Protein AF-A0A0N0JJW1-F1 (afdb_monomer)

Foldseek 3Di:
DDDDDPPPPPPPDDDDPQKFKWKWWWWDDPWKIKIAIGGPVNDDQDPDPVRFIWIAGRPPRDIDGDDPVVVVVVVVPTHTPDMDMDIDGD

Mean predicted aligned error: 9.53 Å

Secondary structure (DSSP, 8-state):
--PPP---PPP-----TTEEEEEEEEEE-SSEEEEEEEETT-PPPPSSTTT-EEEEETTT--EEEE-HHHHHHHTTTSEEEEEEEEEEE-

Structure (mmCIF, N/CA/C/O backbone):
data_AF-A0A0N0JJW1-F1
#
_entry.id   AF-A0A0N0JJW1-F1
#
loop_
_atom_site.group_PDB
_atom_site.id
_atom_site.type_symbol
_atom_site.lab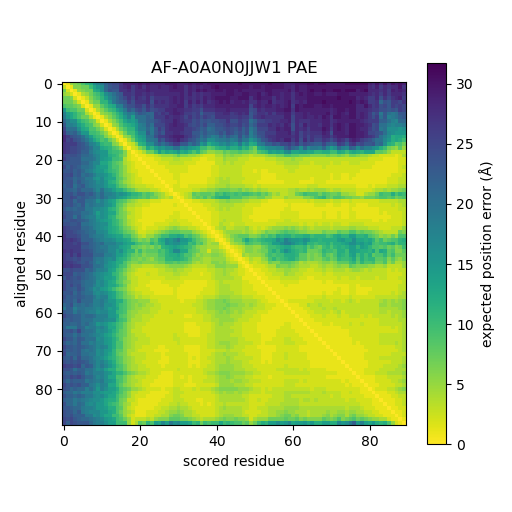el_atom_id
_atom_site.label_alt_id
_atom_site.label_comp_id
_atom_site.label_asym_id
_atom_site.label_entity_id
_atom_site.label_seq_id
_atom_site.pdbx_PDB_ins_code
_atom_site.Cartn_x
_atom_site.Cartn_y
_atom_site.Cartn_z
_atom_site.occupancy
_atom_site.B_iso_or_equiv
_atom_site.auth_seq_id
_atom_site.auth_comp_id
_atom_site.auth_asym_id
_atom_site.auth_atom_id
_atom_site.pdbx_PDB_model_num
ATOM 1 N N . MET A 1 1 ? -19.880 -33.695 6.332 1.00 37.47 1 MET A N 1
ATOM 2 C CA . MET A 1 1 ? -20.151 -32.639 5.336 1.00 37.47 1 MET A CA 1
ATOM 3 C C . MET A 1 1 ? -18.920 -31.747 5.298 1.00 37.47 1 MET A C 1
ATOM 5 O O . MET A 1 1 ? -18.660 -31.077 6.284 1.00 37.47 1 MET A O 1
ATOM 9 N N . TRP A 1 2 ? -18.076 -31.871 4.274 1.00 42.62 2 TRP A N 1
ATOM 10 C CA . TRP A 1 2 ? -16.848 -31.076 4.132 1.00 42.62 2 TRP A CA 1
ATOM 11 C C . TRP A 1 2 ? -17.078 -30.045 3.027 1.00 42.62 2 TRP A C 1
ATOM 13 O O . TRP A 1 2 ? -17.545 -30.408 1.950 1.00 42.62 2 TRP A O 1
ATOM 23 N N . LEU A 1 3 ? -16.806 -28.771 3.316 1.00 48.16 3 LEU A N 1
ATOM 24 C CA . LEU A 1 3 ? -16.802 -27.711 2.310 1.00 48.16 3 LEU A CA 1
ATOM 25 C C . LEU A 1 3 ? -15.498 -27.821 1.504 1.00 48.16 3 LEU A C 1
ATOM 27 O O . LEU A 1 3 ?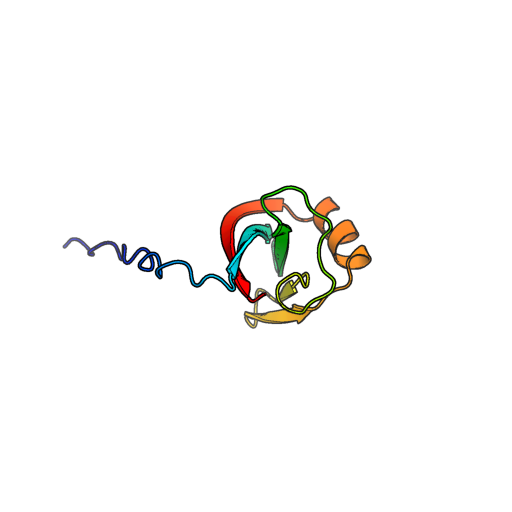 -14.432 -27.877 2.123 1.00 48.16 3 LEU A O 1
ATOM 31 N N . PRO A 1 4 ? -15.539 -27.868 0.163 1.00 53.75 4 PRO A N 1
ATOM 32 C CA . PRO A 1 4 ? -14.323 -27.807 -0.630 1.00 53.75 4 PRO A CA 1
ATOM 33 C C . PRO A 1 4 ? -13.698 -26.419 -0.464 1.00 53.75 4 PRO A C 1
ATOM 35 O O . PRO A 1 4 ? -14.371 -25.397 -0.590 1.00 53.75 4 PRO A O 1
ATOM 38 N N . ALA A 1 5 ? -12.408 -26.393 -0.140 1.00 54.97 5 ALA A N 1
ATOM 39 C CA . ALA A 1 5 ? -11.622 -25.174 -0.120 1.00 54.97 5 ALA A CA 1
ATOM 40 C C . ALA A 1 5 ? -11.567 -24.590 -1.539 1.00 54.97 5 ALA A C 1
ATOM 42 O O . ALA A 1 5 ? -11.160 -25.269 -2.481 1.00 54.97 5 ALA A O 1
ATOM 43 N N . CYS A 1 6 ? -11.963 -23.327 -1.684 1.00 58.84 6 CYS A N 1
ATOM 44 C CA . CYS A 1 6 ? -11.702 -22.545 -2.884 1.00 58.84 6 CYS A CA 1
ATOM 45 C C . CYS A 1 6 ? -10.197 -22.256 -2.969 1.00 58.84 6 CYS A C 1
ATOM 47 O O . CYS A 1 6 ? -9.724 -21.244 -2.457 1.00 58.84 6 CYS A O 1
ATOM 49 N N . THR A 1 7 ? -9.437 -23.145 -3.601 1.00 53.81 7 THR A N 1
ATOM 50 C CA . THR A 1 7 ? -8.083 -22.849 -4.084 1.00 53.81 7 THR A CA 1
ATOM 51 C C . THR A 1 7 ? -8.086 -22.810 -5.603 1.00 53.81 7 THR A C 1
ATOM 53 O O . THR A 1 7 ? -7.446 -23.632 -6.250 1.00 53.81 7 THR A O 1
ATOM 56 N N . ASP A 1 8 ? -8.789 -21.832 -6.170 1.00 50.41 8 ASP A N 1
ATOM 57 C CA . ASP A 1 8 ? -8.371 -21.267 -7.450 1.00 50.41 8 ASP A CA 1
ATOM 58 C C . ASP A 1 8 ? -7.317 -20.208 -7.127 1.00 50.41 8 ASP A C 1
ATOM 60 O O . ASP A 1 8 ? -7.608 -19.032 -6.906 1.00 50.41 8 ASP A O 1
ATOM 64 N N . ALA A 1 9 ? -6.063 -20.649 -7.020 1.00 57.59 9 ALA A N 1
ATOM 65 C CA . ALA A 1 9 ? -4.957 -19.722 -7.189 1.00 57.59 9 ALA A CA 1
ATOM 66 C C . ALA A 1 9 ? -5.062 -19.187 -8.629 1.00 57.59 9 ALA A C 1
ATOM 68 O O . ALA A 1 9 ? -5.152 -20.004 -9.551 1.00 57.59 9 ALA A O 1
ATOM 69 N N . PRO A 1 10 ? -5.098 -17.860 -8.855 1.00 54.34 10 PRO A N 1
ATOM 70 C CA . PRO A 1 10 ? -5.218 -17.332 -10.204 1.00 54.34 10 PRO A CA 1
ATOM 71 C C . PRO A 1 10 ? -4.075 -17.893 -11.048 1.00 54.34 10 PRO A C 1
ATOM 73 O O . PRO A 1 10 ? -2.909 -17.821 -10.653 1.00 54.34 10 PRO A O 1
ATOM 76 N N . ALA A 1 11 ? -4.431 -18.492 -12.188 1.00 50.19 11 ALA A N 1
ATOM 77 C CA . ALA A 1 11 ? -3.475 -19.014 -13.149 1.00 50.19 11 ALA A CA 1
ATOM 78 C C . ALA A 1 11 ? -2.413 -17.942 -13.414 1.00 50.19 11 ALA A C 1
ATOM 80 O O . ALA A 1 11 ? -2.757 -16.803 -13.740 1.00 50.19 11 ALA A O 1
ATOM 81 N N . HIS A 1 12 ? -1.136 -18.301 -13.249 1.00 50.44 12 HIS A N 1
ATOM 82 C CA . HIS A 1 12 ? -0.017 -17.474 -13.682 1.00 50.44 12 HIS A CA 1
ATOM 83 C C . HIS A 1 12 ? -0.226 -17.169 -15.167 1.00 50.44 12 HIS A C 1
ATOM 85 O O . HIS A 1 12 ? 0.045 -18.001 -16.034 1.00 50.44 12 HIS A O 1
ATOM 91 N N . ARG A 1 13 ? -0.784 -15.992 -15.460 1.00 55.94 13 ARG A N 1
ATOM 92 C CA . ARG A 1 13 ? -0.907 -15.484 -16.819 1.00 55.94 13 ARG A CA 1
ATOM 93 C C . ARG A 1 13 ? 0.520 -15.402 -17.350 1.00 55.94 13 ARG A C 1
ATOM 95 O O . ARG A 1 13 ? 1.391 -14.871 -16.663 1.00 55.94 13 ARG A O 1
ATOM 102 N N . ALA A 1 14 ? 0.768 -16.020 -18.504 1.00 49.66 14 ALA A N 1
ATOM 103 C CA . ALA A 1 14 ? 2.063 -15.953 -19.164 1.00 49.66 14 ALA A CA 1
ATOM 104 C C . ALA A 1 14 ? 2.481 -14.481 -19.227 1.00 49.66 14 ALA A C 1
ATOM 106 O O . ALA A 1 14 ? 1.713 -13.661 -19.730 1.00 49.66 14 ALA A O 1
ATOM 107 N N . ALA A 1 15 ? 3.635 -14.164 -18.635 1.00 49.22 15 ALA A N 1
ATOM 108 C CA . ALA A 1 15 ? 4.134 -12.804 -18.531 1.00 49.22 15 ALA A CA 1
ATOM 109 C C . ALA A 1 15 ? 4.195 -12.203 -19.936 1.00 49.22 15 ALA A C 1
ATOM 111 O O . ALA A 1 15 ? 4.991 -12.635 -20.774 1.00 49.22 15 ALA A O 1
ATOM 112 N N . ASN A 1 16 ? 3.322 -11.238 -20.211 1.00 53.72 16 ASN A N 1
ATOM 113 C CA . ASN A 1 16 ? 3.472 -10.425 -21.403 1.00 53.72 16 ASN A CA 1
ATOM 114 C C . ASN A 1 16 ? 4.739 -9.588 -21.212 1.00 53.72 16 ASN A C 1
ATOM 116 O O . ASN A 1 16 ? 4.985 -9.084 -20.121 1.00 53.72 16 ASN A O 1
ATOM 120 N N . HIS A 1 17 ? 5.525 -9.380 -22.268 1.00 58.12 17 HIS A N 1
ATOM 121 C CA . HIS A 1 17 ? 6.743 -8.551 -22.235 1.00 58.12 17 HIS A CA 1
ATOM 122 C C . HIS A 1 17 ? 6.515 -7.066 -21.852 1.00 58.12 17 HIS A C 1
ATOM 124 O O . HIS A 1 17 ? 7.458 -6.284 -21.873 1.00 58.12 17 HIS A O 1
ATOM 130 N N . HIS A 1 18 ? 5.284 -6.691 -21.494 1.00 68.62 18 HIS A N 1
ATOM 131 C CA . HIS A 1 18 ? 4.827 -5.353 -21.112 1.00 68.62 18 HIS A CA 1
ATOM 132 C C . HIS A 1 18 ? 4.371 -5.300 -19.640 1.00 68.62 18 HIS A C 1
ATOM 134 O O . HIS A 1 18 ? 3.508 -4.508 -19.274 1.00 68.62 18 HIS A O 1
ATOM 140 N N . GLU A 1 19 ? 4.857 -6.211 -18.796 1.00 81.31 19 GLU A N 1
ATOM 141 C CA . GLU A 1 19 ? 4.457 -6.314 -17.392 1.00 81.31 19 GLU A CA 1
ATOM 142 C C . GLU A 1 19 ? 5.687 -6.181 -16.483 1.00 81.31 19 GLU A C 1
ATOM 144 O O . GLU A 1 19 ? 6.618 -6.983 -16.543 1.00 81.31 19 GLU A O 1
ATOM 149 N N . THR A 1 20 ? 5.686 -5.162 -15.622 1.00 86.25 20 THR A N 1
ATOM 150 C CA . THR A 1 20 ? 6.727 -4.922 -14.616 1.00 86.25 20 THR A CA 1
ATOM 151 C C . THR A 1 20 ? 6.383 -5.660 -13.321 1.00 86.25 20 THR A C 1
ATOM 153 O O . THR A 1 20 ? 5.301 -5.432 -12.769 1.00 86.25 20 THR A O 1
ATOM 156 N N . PRO A 1 21 ? 7.270 -6.518 -12.785 1.00 90.00 21 PRO A N 1
ATOM 157 C CA . PRO A 1 21 ? 7.055 -7.179 -11.502 1.00 90.00 21 PRO A CA 1
ATOM 158 C C . PRO A 1 21 ? 7.006 -6.193 -10.327 1.00 90.00 21 PRO A C 1
ATOM 160 O O . PRO A 1 21 ? 7.901 -5.366 -10.136 1.00 90.00 21 PRO A O 1
ATOM 163 N N . VAL A 1 22 ? 5.993 -6.337 -9.474 1.00 92.19 22 VAL A N 1
ATOM 164 C CA . VAL A 1 22 ? 5.795 -5.495 -8.286 1.00 92.19 22 VAL A CA 1
ATOM 165 C C . VAL A 1 22 ? 5.464 -6.323 -7.045 1.00 92.19 22 VAL A C 1
ATOM 167 O O . VAL A 1 22 ? 5.062 -7.485 -7.126 1.00 92.19 22 VAL A O 1
ATOM 170 N N . MET A 1 23 ? 5.609 -5.704 -5.880 1.00 94.69 23 MET A N 1
ATOM 171 C CA . MET A 1 23 ? 5.114 -6.184 -4.597 1.00 94.69 23 MET A CA 1
ATOM 172 C C . MET A 1 23 ? 3.965 -5.296 -4.134 1.00 94.69 23 MET A C 1
ATOM 174 O O . MET A 1 23 ? 4.132 -4.092 -3.955 1.00 94.69 23 MET A O 1
ATOM 178 N N . ARG A 1 24 ? 2.802 -5.901 -3.908 1.00 95.62 24 ARG A N 1
ATOM 179 C CA . ARG A 1 24 ? 1.616 -5.244 -3.357 1.00 95.62 24 ARG A CA 1
ATOM 180 C C . ARG A 1 24 ? 1.544 -5.500 -1.864 1.00 95.62 24 ARG A C 1
ATOM 182 O O . ARG A 1 24 ? 1.409 -6.645 -1.437 1.00 95.62 24 ARG A O 1
ATOM 189 N N . VAL A 1 25 ? 1.648 -4.439 -1.082 1.00 96.75 25 VAL A N 1
ATOM 190 C CA . VAL A 1 25 ? 1.743 -4.467 0.374 1.00 96.75 25 VAL A CA 1
ATOM 191 C C . VAL A 1 25 ? 0.467 -3.891 0.962 1.00 96.75 25 VAL A C 1
ATOM 193 O O . VAL A 1 25 ? 0.070 -2.777 0.625 1.00 96.75 25 VAL A O 1
ATOM 196 N N . LEU A 1 26 ? -0.174 -4.657 1.838 1.00 97.62 26 LEU A N 1
ATOM 197 C CA . LEU A 1 26 ? 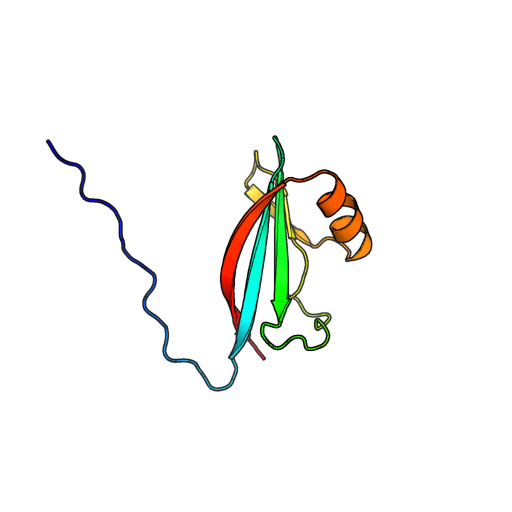-1.430 -4.289 2.468 1.00 97.62 26 LEU A CA 1
ATOM 198 C C . LEU A 1 26 ? -1.192 -3.889 3.921 1.00 97.62 26 LEU A C 1
ATOM 200 O O . LEU A 1 26 ? -0.715 -4.691 4.725 1.00 97.62 26 LEU A O 1
ATOM 204 N N . TYR A 1 27 ? -1.594 -2.673 4.257 1.00 98.31 27 TYR A N 1
ATOM 205 C CA . TYR A 1 27 ? -1.708 -2.174 5.619 1.00 98.31 27 TYR A CA 1
ATOM 206 C C . TYR A 1 27 ? -3.179 -2.150 6.024 1.00 98.31 27 TYR A C 1
ATOM 208 O O . TYR A 1 27 ? -4.046 -1.909 5.184 1.00 98.31 27 TYR A O 1
ATOM 216 N N . ARG A 1 28 ? -3.474 -2.392 7.300 1.00 97.00 28 ARG A N 1
ATOM 217 C CA . ARG A 1 28 ? -4.831 -2.317 7.851 1.00 97.00 28 ARG A CA 1
ATOM 218 C C . ARG A 1 28 ? -4.839 -1.628 9.200 1.00 97.00 28 ARG A C 1
ATOM 220 O O . ARG A 1 28 ? -3.875 -1.719 9.961 1.00 97.00 28 ARG A O 1
ATOM 227 N N . ASP A 1 29 ? -5.952 -0.990 9.498 1.00 93.94 29 ASP A N 1
ATOM 228 C CA . ASP A 1 29 ? -6.354 -0.670 10.860 1.00 93.94 29 ASP A CA 1
ATOM 229 C C . ASP A 1 29 ? -7.773 -1.213 11.110 1.00 93.94 29 ASP A C 1
ATOM 231 O O . ASP A 1 29 ? -8.255 -2.074 10.371 1.00 93.94 29 ASP A O 1
ATOM 235 N N . GLY A 1 30 ? -8.420 -0.789 12.197 1.00 87.00 30 GLY A N 1
ATOM 236 C CA . GLY A 1 30 ? -9.757 -1.266 12.559 1.00 87.00 30 GLY A CA 1
ATOM 237 C C . GLY A 1 30 ? -10.871 -0.876 11.578 1.00 87.00 30 GLY A C 1
ATOM 238 O O . GLY A 1 30 ? -11.969 -1.420 11.692 1.00 87.00 30 GLY A O 1
ATOM 239 N N . HIS A 1 31 ? -10.615 0.040 10.640 1.00 90.44 31 HIS A N 1
ATOM 240 C CA . HIS A 1 31 ? -11.626 0.598 9.743 1.00 90.44 31 HIS A CA 1
ATOM 241 C C . HIS A 1 31 ? -11.209 0.580 8.276 1.00 90.44 31 HIS A C 1
ATOM 243 O O . HIS A 1 31 ? -12.046 0.274 7.436 1.00 90.44 31 HIS A O 1
ATOM 249 N N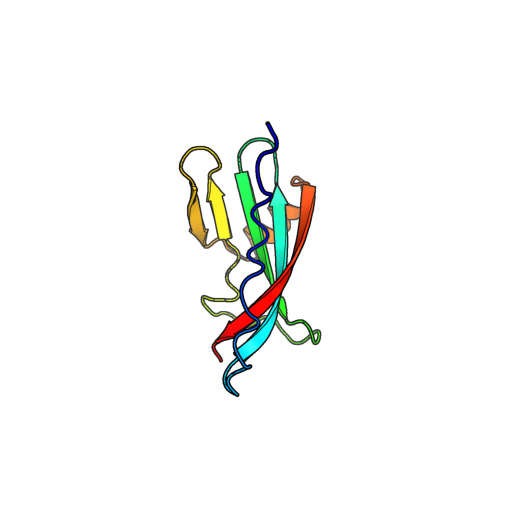 . ASP A 1 32 ? -9.942 0.847 7.970 1.00 96.94 32 ASP A N 1
ATOM 250 C CA . ASP A 1 32 ? -9.456 1.041 6.610 1.00 96.94 32 ASP A CA 1
ATOM 251 C C . ASP A 1 32 ? -8.375 0.026 6.232 1.00 96.94 32 ASP A C 1
ATOM 253 O O . ASP A 1 32 ? -7.636 -0.525 7.058 1.00 96.94 32 ASP A O 1
ATOM 257 N N . SER A 1 33 ? -8.237 -0.184 4.927 1.00 97.88 33 SER A N 1
ATOM 258 C CA . SER A 1 33 ? -7.080 -0.847 4.332 1.00 97.88 33 SER A CA 1
ATOM 259 C C . SER A 1 33 ? -6.324 0.124 3.436 1.00 97.88 33 SER A C 1
ATOM 261 O O . SER A 1 33 ? -6.920 0.945 2.751 1.00 97.88 33 SER A O 1
ATOM 263 N N . MET A 1 34 ? -5.002 0.021 3.394 1.00 98.06 34 MET A N 1
ATOM 264 C CA . MET A 1 34 ? -4.160 0.804 2.495 1.00 98.06 34 MET A CA 1
ATOM 265 C C . MET A 1 34 ? -3.264 -0.126 1.687 1.00 98.06 34 MET A C 1
ATOM 267 O O . MET A 1 34 ? -2.568 -0.970 2.251 1.00 98.06 34 MET A O 1
ATOM 271 N N . LEU A 1 35 ? -3.27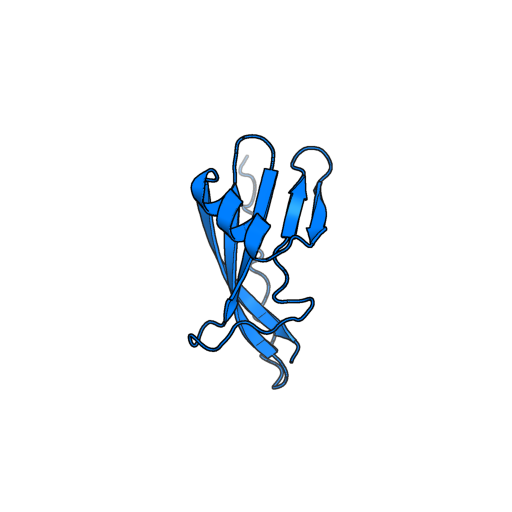8 0.035 0.367 1.00 97.19 35 LEU A N 1
ATOM 272 C CA . LEU A 1 35 ? -2.467 -0.733 -0.569 1.00 97.19 35 LEU A CA 1
ATOM 273 C C . LEU A 1 35 ? -1.319 0.135 -1.084 1.00 97.19 35 LEU A C 1
ATOM 275 O O . LEU A 1 35 ? -1.556 1.208 -1.639 1.00 97.19 35 LEU A O 1
ATOM 279 N N . LEU A 1 36 ? -0.091 -0.351 -0.929 1.00 95.69 36 LEU A N 1
ATOM 280 C CA . LEU A 1 36 ? 1.106 0.232 -1.531 1.00 95.69 36 LEU A CA 1
ATOM 281 C C . LEU A 1 36 ? 1.689 -0.743 -2.553 1.00 95.69 36 LEU A C 1
ATOM 283 O O . LEU A 1 36 ? 1.786 -1.940 -2.283 1.00 95.69 36 LEU A O 1
ATOM 287 N N . THR A 1 37 ? 2.112 -0.231 -3.704 1.00 94.56 37 THR A N 1
ATOM 288 C CA . THR A 1 37 ? 2.757 -1.018 -4.759 1.00 94.56 37 THR A CA 1
ATOM 289 C C . THR A 1 37 ? 4.219 -0.604 -4.865 1.00 94.56 37 THR A C 1
ATOM 291 O O . THR A 1 37 ? 4.514 0.561 -5.111 1.00 94.56 37 THR A O 1
ATOM 294 N N . PHE A 1 38 ? 5.137 -1.553 -4.700 1.00 90.38 38 PHE A N 1
ATOM 295 C CA . PHE A 1 38 ? 6.578 -1.323 -4.798 1.00 90.38 38 PHE A CA 1
ATOM 296 C C . PHE A 1 38 ? 7.166 -2.075 -5.994 1.00 90.38 38 PHE A C 1
ATOM 298 O O . PHE A 1 38 ? 6.806 -3.236 -6.200 1.00 90.38 38 PHE A O 1
ATOM 305 N N . PRO A 1 39 ? 8.103 -1.487 -6.752 1.00 88.25 39 PRO A N 1
ATOM 306 C CA . PRO A 1 39 ? 8.861 -2.234 -7.749 1.00 88.25 39 PRO A CA 1
ATOM 307 C C . PRO A 1 39 ? 9.693 -3.318 -7.061 1.00 88.25 39 PRO A C 1
ATOM 309 O O . PRO A 1 39 ? 10.330 -3.076 -6.032 1.00 88.25 39 PRO A O 1
ATOM 312 N N . ARG A 1 40 ? 9.688 -4.532 -7.618 1.00 83.38 40 ARG A N 1
ATOM 313 C CA . ARG A 1 40 ? 10.380 -5.674 -6.999 1.00 83.38 40 ARG A CA 1
ATOM 314 C C . ARG A 1 40 ? 11.903 -5.533 -7.039 1.00 83.38 40 ARG A C 1
ATOM 316 O O . ARG A 1 40 ? 12.581 -6.002 -6.130 1.00 83.38 40 ARG A O 1
ATOM 323 N N . ASP A 1 41 ? 12.410 -4.839 -8.050 1.00 80.19 41 ASP A N 1
ATOM 324 C CA . ASP A 1 41 ? 13.842 -4.741 -8.340 1.00 80.19 41 ASP A CA 1
ATOM 325 C C . ASP A 1 41 ? 14.503 -3.502 -7.703 1.00 80.19 41 ASP A C 1
ATOM 327 O O . ASP A 1 41 ? 15.622 -3.133 -8.045 1.00 80.19 41 ASP A O 1
ATOM 331 N N . GLY A 1 42 ? 13.815 -2.833 -6.766 1.00 68.25 42 GLY A N 1
ATOM 332 C CA . GLY A 1 42 ? 14.362 -1.684 -6.032 1.00 68.25 42 GLY A CA 1
ATOM 333 C C . GLY A 1 42 ? 14.529 -0.410 -6.868 1.00 68.25 42 GLY A C 1
ATOM 334 O O . GLY A 1 42 ? 15.173 0.538 -6.422 1.00 68.25 42 GLY A O 1
ATOM 335 N N . HIS A 1 43 ? 13.955 -0.375 -8.073 1.00 71.75 43 HIS A N 1
ATOM 336 C CA . HIS A 1 43 ? 13.904 0.822 -8.908 1.00 71.75 43 HIS A CA 1
ATOM 337 C C . HIS A 1 43 ? 13.061 1.936 -8.271 1.00 71.75 43 HIS A C 1
ATOM 339 O O . HIS A 1 43 ? 12.298 1.718 -7.330 1.00 71.75 43 HIS A O 1
ATOM 345 N N . ALA A 1 44 ? 13.202 3.159 -8.790 1.00 72.44 44 ALA A N 1
ATOM 346 C CA . ALA A 1 44 ? 12.345 4.264 -8.386 1.00 72.44 44 ALA A CA 1
ATOM 347 C C . ALA A 1 44 ? 10.879 3.933 -8.701 1.00 72.44 44 ALA A C 1
ATOM 349 O O . ALA A 1 44 ? 10.575 3.392 -9.761 1.00 72.44 44 ALA A O 1
ATOM 350 N N . MET A 1 45 ? 9.985 4.262 -7.771 1.00 71.50 45 MET A N 1
ATOM 351 C CA . MET A 1 45 ? 8.549 4.044 -7.911 1.00 71.50 45 MET A CA 1
ATOM 352 C C . MET A 1 45 ? 7.988 5.025 -8.955 1.00 71.50 45 MET A C 1
ATOM 354 O O . MET A 1 45 ? 8.075 6.238 -8.733 1.00 71.50 45 MET A O 1
ATOM 358 N N . PRO A 1 46 ? 7.455 4.542 -10.090 1.00 75.06 46 PRO A N 1
ATOM 359 C CA . PRO A 1 46 ? 6.848 5.408 -11.092 1.00 75.06 46 PRO A CA 1
ATOM 360 C C . PRO A 1 46 ? 5.650 6.175 -10.521 1.00 75.06 46 PRO A C 1
ATOM 362 O O . PRO A 1 46 ? 4.943 5.688 -9.640 1.00 75.06 46 PRO A O 1
ATOM 365 N N . ALA A 1 47 ? 5.398 7.374 -11.044 1.00 75.94 47 ALA A N 1
ATOM 366 C CA . ALA A 1 47 ? 4.214 8.165 -10.713 1.00 75.94 47 ALA A CA 1
ATOM 367 C C . ALA A 1 47 ? 3.063 7.848 -11.686 1.00 75.94 47 ALA A C 1
ATOM 369 O O . ALA A 1 47 ? 2.598 8.727 -12.408 1.00 75.94 47 ALA A O 1
ATOM 370 N N . ASP A 1 48 ? 2.641 6.584 -11.728 1.00 84.38 48 ASP A N 1
ATOM 371 C CA . ASP A 1 48 ? 1.533 6.107 -12.561 1.00 84.38 48 ASP A CA 1
ATOM 372 C C . ASP A 1 48 ? 0.374 5.543 -11.720 1.00 84.38 48 ASP A C 1
ATOM 374 O O . ASP A 1 48 ? 0.454 5.426 -10.493 1.00 84.38 48 ASP A O 1
ATOM 378 N N . GLU A 1 49 ? -0.730 5.212 -12.389 1.00 85.81 49 GLU A N 1
ATOM 379 C CA . GLU A 1 49 ? -1.936 4.692 -11.741 1.00 85.81 49 GLU A CA 1
ATOM 380 C C . GLU A 1 49 ? -1.727 3.323 -11.075 1.00 85.81 49 GLU A C 1
ATOM 382 O O . GLU A 1 49 ? -2.366 3.034 -10.066 1.00 85.81 49 GLU A O 1
ATOM 387 N N . CYS A 1 50 ? -0.829 2.475 -11.585 1.00 88.44 50 CYS A N 1
ATOM 388 C CA . CYS A 1 50 ? -0.604 1.144 -11.015 1.00 88.44 50 CYS A CA 1
ATOM 389 C C . CYS A 1 50 ? 0.217 1.193 -9.719 1.00 88.44 50 CYS A C 1
ATOM 391 O O . CYS A 1 50 ? 0.013 0.389 -8.799 1.00 88.44 50 CYS A O 1
ATOM 393 N N . HIS A 1 51 ? 1.134 2.154 -9.641 1.00 91.00 51 HIS A N 1
ATOM 394 C CA . HIS A 1 51 ? 1.964 2.406 -8.471 1.00 91.00 51 HIS A CA 1
ATOM 395 C C . HIS A 1 51 ? 1.304 3.365 -7.473 1.00 91.00 51 HIS A C 1
ATOM 397 O O . HIS A 1 51 ? 1.841 3.603 -6.394 1.00 91.00 51 HIS A O 1
ATOM 403 N N . ALA A 1 52 ? 0.122 3.895 -7.783 1.00 92.56 52 ALA A N 1
ATOM 404 C CA . ALA A 1 52 ? -0.622 4.749 -6.876 1.00 92.56 52 ALA A CA 1
ATOM 405 C C . ALA A 1 52 ? -0.894 4.055 -5.529 1.00 92.56 52 ALA A C 1
ATOM 407 O O . ALA A 1 52 ? -1.387 2.929 -5.468 1.00 92.56 52 ALA A O 1
ATOM 408 N N . ALA A 1 53 ? -0.620 4.759 -4.428 1.00 95.56 53 ALA A N 1
ATOM 409 C CA . ALA A 1 53 ? -1.088 4.335 -3.117 1.00 95.56 53 ALA A CA 1
ATOM 410 C C . ALA A 1 53 ? -2.614 4.473 -3.062 1.00 95.56 53 ALA A C 1
ATOM 412 O O . ALA A 1 53 ? -3.155 5.526 -3.417 1.00 95.56 53 ALA A O 1
ATOM 413 N N . LEU A 1 54 ? -3.302 3.433 -2.595 1.00 97.38 54 LEU A N 1
ATOM 414 C CA . LEU A 1 54 ? -4.759 3.422 -2.476 1.00 97.38 54 LEU A CA 1
ATOM 415 C C . LEU A 1 54 ? -5.169 3.299 -1.012 1.00 97.38 54 LEU A C 1
ATOM 417 O O . LEU A 1 54 ? -4.656 2.439 -0.297 1.00 97.38 54 LEU A O 1
ATOM 421 N N . LEU A 1 55 ? -6.130 4.115 -0.587 1.00 97.88 55 LEU A N 1
ATOM 422 C CA . LEU A 1 55 ? -6.882 3.901 0.646 1.00 97.88 55 LEU A CA 1
ATOM 423 C C . LEU A 1 55 ? -8.236 3.292 0.292 1.00 97.88 55 LEU A C 1
ATOM 425 O O . LEU A 1 55 ? -8.923 3.792 -0.598 1.00 97.88 55 LEU A O 1
ATOM 429 N N . ILE A 1 56 ? -8.595 2.227 0.991 1.00 97.94 56 ILE A N 1
ATOM 430 C CA . ILE A 1 56 ? -9.815 1.454 0.812 1.00 97.94 56 ILE A CA 1
ATOM 431 C C . ILE A 1 56 ? -10.608 1.564 2.109 1.00 97.94 56 ILE A C 1
ATOM 433 O O . ILE A 1 56 ? -10.172 1.060 3.147 1.00 97.94 56 ILE A O 1
ATOM 437 N N . ASP A 1 57 ? -11.758 2.224 2.031 1.00 96.44 57 ASP A N 1
ATOM 438 C CA . ASP A 1 57 ? -12.699 2.335 3.143 1.00 96.44 57 ASP A CA 1
ATOM 439 C C . ASP A 1 57 ? -13.269 0.946 3.469 1.00 96.44 57 ASP A C 1
ATOM 441 O O . ASP A 1 57 ? -13.805 0.267 2.590 1.00 96.44 57 ASP A O 1
ATOM 445 N N . GLY A 1 58 ? -13.135 0.481 4.712 1.00 94.12 58 GLY A N 1
ATOM 446 C CA . GLY A 1 58 ? -13.530 -0.888 5.063 1.00 94.12 58 GLY A CA 1
ATOM 447 C C . GLY A 1 58 ? -15.033 -1.101 5.231 1.00 94.12 58 GLY A C 1
ATOM 448 O O . GLY A 1 58 ? -15.457 -2.250 5.347 1.00 94.12 58 GLY A O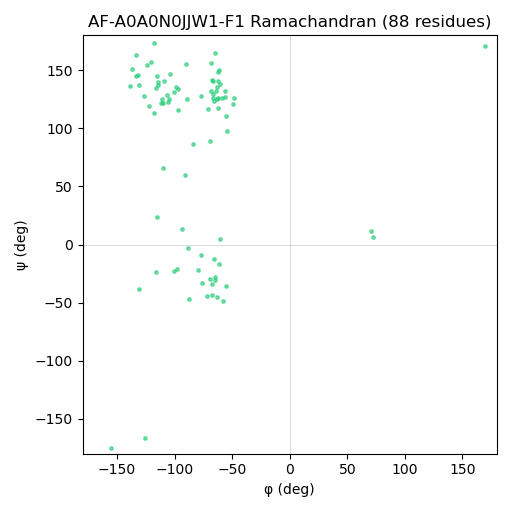 1
ATOM 449 N N . GLN A 1 59 ? -15.849 -0.041 5.227 1.00 94.75 59 GLN A N 1
ATOM 450 C CA . GLN A 1 59 ? -17.310 -0.163 5.281 1.00 94.75 59 GLN A CA 1
ATOM 451 C C . GLN A 1 59 ? -17.923 -0.311 3.885 1.00 94.75 59 GLN A C 1
ATOM 453 O O . GLN A 1 59 ? -18.776 -1.168 3.660 1.00 94.75 59 GLN A O 1
ATOM 458 N N . SER A 1 60 ? -17.491 0.528 2.950 1.00 95.62 60 SER A N 1
ATOM 459 C CA . SER A 1 60 ? -18.023 0.625 1.589 1.00 95.62 60 SER A CA 1
ATOM 460 C C . SER A 1 60 ? -17.193 -0.136 0.557 1.00 95.62 60 SER A C 1
ATOM 462 O O . SER A 1 60 ? -17.692 -0.437 -0.527 1.00 95.62 60 SER A O 1
ATOM 464 N N . GLY A 1 61 ? -15.924 -0.423 0.859 1.00 95.44 61 GLY A N 1
ATOM 465 C CA . GLY A 1 61 ? -14.958 -0.956 -0.101 1.00 95.44 61 GLY A CA 1
ATOM 466 C C . GLY A 1 61 ? -14.488 0.070 -1.136 1.00 95.44 61 GLY A C 1
ATOM 467 O O . GLY A 1 61 ? -13.778 -0.299 -2.073 1.00 95.44 61 GLY A O 1
ATOM 468 N N . ALA A 1 62 ? -14.873 1.343 -1.005 1.00 96.75 62 ALA A N 1
ATOM 469 C CA . ALA A 1 62 ? -14.481 2.382 -1.945 1.00 96.75 62 ALA A CA 1
ATOM 470 C C . ALA A 1 62 ? -12.971 2.639 -1.867 1.00 96.75 62 ALA A C 1
ATOM 472 O O . ALA A 1 62 ? -12.429 2.927 -0.799 1.00 96.75 62 ALA A O 1
ATOM 473 N N . ALA A 1 63 ? -12.300 2.560 -3.016 1.00 96.44 63 ALA A N 1
ATOM 474 C CA . ALA A 1 63 ? -10.881 2.851 -3.144 1.00 96.44 63 ALA A CA 1
ATOM 475 C C . ALA A 1 63 ? -10.669 4.272 -3.673 1.00 96.44 63 ALA A C 1
ATOM 477 O O . ALA A 1 63 ? -11.302 4.685 -4.646 1.00 96.44 63 ALA A O 1
ATOM 478 N N . ARG A 1 64 ? -9.735 5.007 -3.068 1.00 96.69 64 ARG A N 1
ATOM 479 C CA . ARG A 1 64 ? -9.266 6.301 -3.573 1.00 96.69 64 ARG A CA 1
ATOM 480 C C . ARG A 1 64 ? -7.750 6.360 -3.580 1.00 96.69 64 ARG A C 1
ATOM 482 O O . ARG A 1 64 ? -7.098 5.834 -2.679 1.00 96.69 64 ARG A O 1
ATOM 489 N N . GLN A 1 65 ? -7.199 7.061 -4.562 1.00 96.69 65 GLN A N 1
ATOM 490 C CA . GLN A 1 65 ? -5.780 7.378 -4.575 1.00 96.69 65 GLN A CA 1
ATOM 491 C C . GLN A 1 65 ? -5.434 8.338 -3.434 1.00 96.69 65 GLN A C 1
ATOM 493 O O . GLN A 1 65 ? -6.187 9.268 -3.126 1.00 96.69 65 GLN A O 1
ATOM 498 N N . ILE A 1 66 ? -4.280 8.105 -2.816 1.00 96.31 66 ILE A N 1
ATOM 499 C CA . ILE A 1 66 ? -3.706 8.974 -1.792 1.00 96.31 66 ILE A CA 1
ATOM 500 C C . ILE A 1 66 ? -2.299 9.410 -2.187 1.00 96.31 66 ILE A C 1
ATOM 502 O O . ILE A 1 66 ? -1.599 8.739 -2.945 1.00 96.31 66 ILE A O 1
ATOM 506 N N . SER A 1 67 ? -1.881 10.560 -1.664 1.00 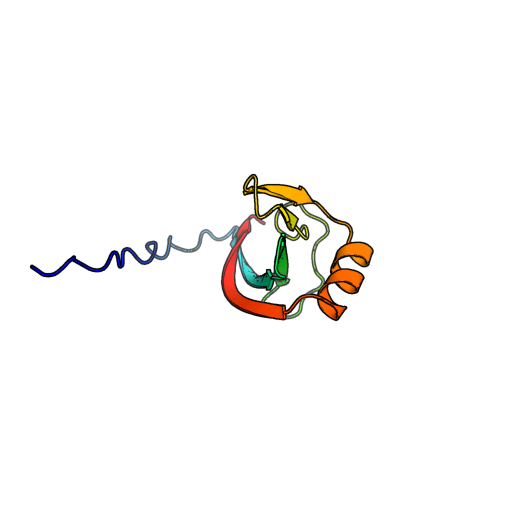94.00 67 SER A N 1
ATOM 507 C CA . SER A 1 67 ? -0.532 11.072 -1.910 1.00 94.00 67 SER A CA 1
ATOM 508 C C . SER A 1 67 ? 0.539 10.199 -1.237 1.00 94.00 67 SER A C 1
ATOM 510 O O . SER A 1 67 ? 0.264 9.584 -0.201 1.00 94.00 67 SER A O 1
ATOM 512 N N . PRO A 1 68 ? 1.792 10.210 -1.733 1.00 91.62 68 PRO A N 1
ATOM 513 C CA . PRO A 1 68 ? 2.907 9.544 -1.058 1.00 91.62 68 PRO A CA 1
ATOM 514 C C . PRO A 1 68 ? 3.100 10.012 0.393 1.00 91.62 68 PRO A C 1
ATOM 516 O O . PRO A 1 68 ? 3.408 9.209 1.271 1.00 91.62 68 PRO A O 1
ATOM 519 N N . THR A 1 69 ? 2.869 11.300 0.669 1.00 94.75 69 THR A N 1
ATOM 520 C CA . THR A 1 69 ? 2.965 11.874 2.020 1.00 94.75 69 THR A CA 1
ATOM 521 C C . THR A 1 69 ? 1.873 11.343 2.950 1.00 94.75 69 THR A C 1
ATOM 523 O O . THR A 1 69 ? 2.168 10.987 4.090 1.00 94.75 69 THR A O 1
ATOM 526 N N . GLU A 1 70 ? 0.623 11.249 2.477 1.00 96.56 70 GLU A N 1
ATOM 527 C CA . GLU A 1 70 ? -0.477 10.645 3.248 1.00 96.56 7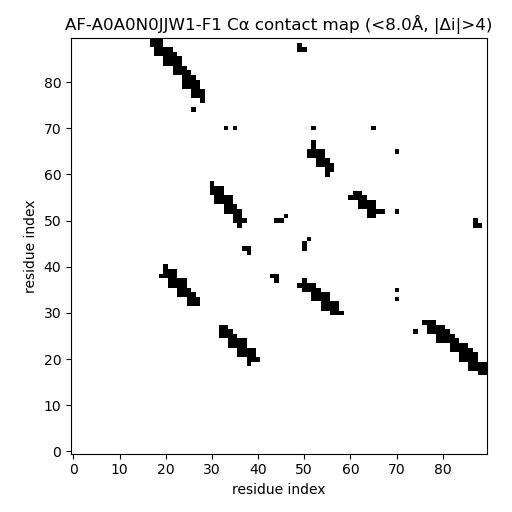0 GLU A CA 1
ATOM 528 C C . GLU A 1 70 ? -0.193 9.163 3.520 1.00 96.56 70 GLU A C 1
ATOM 530 O O . GLU A 1 70 ? -0.320 8.709 4.658 1.00 96.56 70 GLU A O 1
ATOM 535 N N . ALA A 1 71 ? 0.264 8.428 2.503 1.00 96.00 71 ALA A N 1
ATOM 536 C CA . ALA A 1 71 ? 0.635 7.025 2.634 1.00 96.00 71 ALA A CA 1
ATOM 537 C C . ALA A 1 71 ? 1.729 6.825 3.697 1.00 96.00 71 ALA A C 1
ATOM 539 O O . ALA A 1 71 ? 1.571 6.015 4.610 1.00 96.00 71 ALA A O 1
ATOM 540 N N . ALA A 1 72 ? 2.801 7.622 3.643 1.00 95.00 72 ALA A N 1
ATOM 541 C CA . ALA A 1 72 ? 3.899 7.569 4.608 1.00 95.00 72 ALA A CA 1
ATOM 542 C C . ALA A 1 72 ? 3.485 7.964 6.038 1.00 95.00 72 ALA A C 1
ATOM 544 O O . ALA A 1 72 ? 4.106 7.521 7.005 1.00 95.00 72 ALA A O 1
ATOM 545 N N . ALA A 1 73 ? 2.464 8.809 6.199 1.00 96.81 73 ALA A N 1
ATOM 546 C CA . ALA A 1 73 ? 1.908 9.113 7.513 1.00 96.81 73 ALA A CA 1
ATOM 547 C C . ALA A 1 73 ? 1.113 7.920 8.066 1.00 96.81 73 ALA A C 1
ATOM 549 O O . ALA A 1 73 ? 1.298 7.545 9.225 1.00 96.81 73 ALA A O 1
ATOM 550 N N . ARG A 1 74 ? 0.285 7.287 7.228 1.00 96.56 74 ARG A N 1
ATOM 551 C CA . ARG A 1 74 ? -0.560 6.144 7.603 1.00 96.56 74 ARG A CA 1
ATOM 552 C C . ARG A 1 74 ? 0.231 4.878 7.924 1.00 96.56 74 ARG A C 1
ATOM 554 O O . ARG A 1 74 ? -0.148 4.156 8.841 1.00 96.56 74 ARG A O 1
ATOM 561 N N . THR A 1 75 ? 1.363 4.623 7.263 1.00 96.38 75 THR A N 1
ATOM 562 C CA . THR A 1 75 ? 2.219 3.464 7.601 1.00 96.38 75 THR A CA 1
ATOM 563 C C . THR A 1 75 ? 2.765 3.504 9.031 1.00 96.38 75 THR A C 1
ATOM 565 O O . THR A 1 75 ? 3.192 2.471 9.539 1.00 96.38 75 THR A O 1
ATOM 568 N N . ARG A 1 76 ? 2.740 4.664 9.704 1.00 96.06 76 ARG A N 1
ATOM 569 C CA . ARG A 1 76 ? 3.149 4.795 11.114 1.00 96.06 76 ARG A CA 1
ATOM 570 C C . ARG A 1 76 ? 2.075 4.340 12.100 1.00 96.06 76 ARG A C 1
ATOM 572 O O . ARG A 1 76 ? 2.404 4.068 13.249 1.00 96.06 76 ARG A O 1
ATOM 579 N N . THR A 1 77 ? 0.811 4.309 11.683 1.00 95.88 77 THR A N 1
ATOM 580 C CA . THR A 1 77 ? -0.339 4.014 12.556 1.00 95.88 77 THR A CA 1
ATOM 581 C C . THR A 1 77 ? -1.074 2.737 12.162 1.00 95.88 77 THR A C 1
ATOM 583 O O . THR A 1 77 ? -1.737 2.137 13.003 1.00 95.88 77 THR A O 1
ATOM 586 N N . MET A 1 78 ? -0.958 2.310 10.904 1.00 97.62 78 MET A N 1
ATOM 587 C CA . MET A 1 78 ? -1.554 1.077 10.393 1.00 97.62 78 MET A CA 1
ATOM 588 C C . MET A 1 78 ? -0.600 -0.113 10.540 1.00 97.62 78 MET A C 1
ATOM 590 O O . MET A 1 78 ? 0.623 0.035 10.544 1.00 97.62 78 MET A O 1
ATOM 594 N N . GLN A 1 79 ? -1.162 -1.317 10.603 1.00 97.62 79 GLN A N 1
ATOM 595 C CA . GLN A 1 79 ? -0.409 -2.563 10.718 1.00 97.62 79 GLN A CA 1
ATOM 596 C C . GLN A 1 79 ? -0.216 -3.225 9.358 1.00 97.62 79 GLN A C 1
ATOM 598 O O . GLN A 1 79 ? -1.166 -3.396 8.591 1.00 97.62 79 GLN A O 1
ATOM 603 N N . LEU A 1 80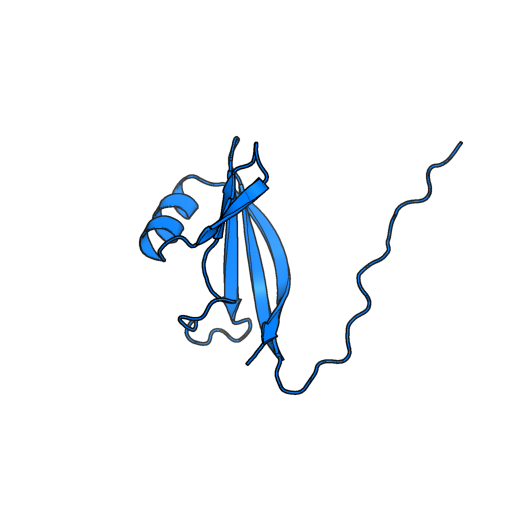 ? 1.010 -3.662 9.077 1.00 97.19 80 LEU A N 1
ATOM 604 C CA . LEU A 1 80 ? 1.293 -4.502 7.920 1.00 97.19 80 LEU A CA 1
ATOM 605 C C . LEU A 1 80 ? 0.535 -5.830 8.052 1.00 97.19 80 LEU A C 1
ATOM 607 O O . LEU A 1 80 ? 0.787 -6.606 8.969 1.00 97.19 80 LEU A O 1
ATOM 611 N N . SER A 1 81 ? -0.379 -6.089 7.121 1.00 96.31 81 SER A N 1
ATOM 612 C CA . SER A 1 81 ? -1.219 -7.293 7.099 1.00 96.31 81 SER A CA 1
ATOM 613 C C . SER A 1 81 ? -0.725 -8.351 6.116 1.00 96.31 81 SER A C 1
ATOM 615 O O . SER A 1 81 ? -1.049 -9.525 6.267 1.00 96.31 81 SER A O 1
ATOM 617 N N . GLY A 1 82 ? 0.051 -7.960 5.103 1.00 95.88 82 GLY A N 1
ATOM 618 C CA . GLY A 1 82 ? 0.633 -8.906 4.157 1.00 95.88 82 GLY A CA 1
ATOM 619 C C . GLY A 1 82 ? 1.275 -8.240 2.949 1.00 95.88 82 GLY A C 1
ATOM 620 O O . GLY A 1 82 ? 1.124 -7.040 2.721 1.00 95.88 82 GLY A O 1
ATOM 621 N N . ALA A 1 83 ? 1.983 -9.045 2.163 1.00 95.88 83 ALA A N 1
ATOM 622 C CA . ALA A 1 83 ? 2.571 -8.639 0.898 1.00 95.88 83 ALA A CA 1
ATOM 623 C C . ALA A 1 83 ? 2.391 -9.756 -0.133 1.00 95.88 83 ALA A C 1
ATOM 625 O O . ALA A 1 83 ? 2.590 -10.930 0.177 1.00 95.88 83 ALA A O 1
ATOM 626 N N . THR A 1 84 ? 2.016 -9.392 -1.355 1.00 94.75 84 THR A N 1
ATOM 627 C CA . THR A 1 84 ? 1.763 -10.337 -2.449 1.00 94.75 84 THR A CA 1
ATOM 628 C C . THR A 1 84 ? 2.489 -9.893 -3.717 1.00 94.75 84 THR A C 1
ATOM 630 O O . THR A 1 84 ? 2.492 -8.699 -4.027 1.00 94.75 84 THR A O 1
ATOM 633 N N . PRO A 1 85 ? 3.124 -10.816 -4.458 1.00 93.19 85 PRO A N 1
ATOM 634 C CA . PRO A 1 85 ? 3.659 -10.507 -5.776 1.00 93.19 85 PRO A CA 1
ATOM 635 C C . PRO A 1 85 ? 2.550 -10.094 -6.746 1.00 93.19 85 PRO A C 1
ATOM 637 O O . PRO A 1 85 ? 1.424 -10.588 -6.681 1.00 93.19 85 PRO A O 1
ATOM 640 N N . GLY A 1 86 ? 2.886 -9.211 -7.676 1.00 90.94 86 GLY A N 1
ATOM 641 C CA . GLY A 1 86 ? 1.989 -8.753 -8.723 1.00 90.94 86 GLY A CA 1
ATOM 642 C C . GLY A 1 86 ? 2.745 -8.260 -9.947 1.00 90.94 86 GLY A C 1
ATOM 643 O O . GLY A 1 86 ? 3.971 -8.334 -10.014 1.00 90.94 86 GLY A O 1
ATOM 644 N N . VAL A 1 87 ? 1.989 -7.732 -10.903 1.00 90.75 87 VAL A N 1
ATOM 645 C CA . VAL A 1 87 ? 2.516 -7.069 -12.095 1.00 90.75 87 VAL A CA 1
ATOM 646 C C . VAL A 1 87 ? 1.786 -5.753 -12.332 1.00 90.75 87 VAL A C 1
ATOM 648 O O . VAL A 1 87 ? 0.584 -5.661 -12.051 1.00 90.75 87 VAL A O 1
ATOM 651 N N . CYS A 1 88 ? 2.514 -4.757 -12.824 1.00 87.06 88 CYS A N 1
ATOM 652 C CA . CYS A 1 88 ? 1.976 -3.518 -13.373 1.00 87.06 88 CYS A CA 1
ATOM 653 C C . CYS A 1 88 ? 2.175 -3.496 -14.890 1.00 87.06 88 CYS A C 1
ATOM 655 O O . CYS A 1 88 ? 3.227 -3.942 -15.345 1.00 87.06 88 CYS A O 1
ATOM 657 N N . PRO A 1 89 ? 1.211 -2.995 -15.678 1.00 83.50 89 PRO A N 1
ATOM 658 C CA . PRO A 1 89 ? 1.452 -2.741 -17.093 1.00 83.50 89 PRO A CA 1
ATOM 659 C C . PRO A 1 89 ? 2.557 -1.683 -17.243 1.00 83.50 89 PRO A C 1
ATOM 661 O O . PRO A 1 89 ? 2.621 -0.751 -16.441 1.00 83.50 89 PRO A O 1
ATOM 664 N N . THR A 1 90 ? 3.440 -1.866 -18.222 1.00 68.31 90 THR A N 1
ATOM 665 C CA . THR A 1 90 ? 4.435 -0.865 -18.650 1.00 68.31 90 THR A CA 1
ATOM 666 C C . THR A 1 90 ? 3.814 0.182 -19.553 1.00 68.31 90 THR A C 1
ATOM 668 O O . THR A 1 90 ? 3.022 -0.237 -20.431 1.00 68.31 90 THR A O 1
#

Solvent-accessible surface area (backbone atoms only — not comparable to full-atom values): 5520 Å² total; per-residue (Å²): 140,81,81,82,78,89,76,79,70,78,75,84,68,77,82,54,99,52,54,45,59,25,36,40,34,36,29,34,56,100,57,39,36,33,42,41,45,41,51,66,83,74,55,83,75,62,99,44,82,74,41,44,33,32,41,26,41,61,87,80,63,54,72,42,81,47,53,73,67,56,50,62,55,44,62,77,77,34,43,84,73,50,72,43,82,47,70,33,82,107

pLDDT: mean 83.73, std 17.26, range [37.47, 98.31]

Nearest PDB structures (foldseek):
  8brf-assembly1_BBB  TM=3.458E-01  e=1.565E+00  Yersinia enterocolitica

Sequence (90 aa):
MWLPACTDAPAHRAANHHETPVMRVLYRDGHDSMLLTFPRDGHAMPADECHAALLIDGQSGAARQISPTEAAARTRTMQLSGATPGVCPT

Radius of gyration: 15.23 Å; Cα contacts (8 Å, |Δi|>4): 139; chains: 1; bounding box: 34×44×35 Å